Protein AF-A0A2M8N7V4-F1 (afdb_monomer_lite)

Secondary structure (DSSP, 8-state):
-HHHHHHHHHHHHHHHHHHHHHHHHHHHHHHHHHHT-HHHHHHHHHHHHHHHHHHHHHTTTHHHHHHHHHHH-GGGHHHHHHHHHHHHHHHHHHHHHTS-HHHHHHHHHHHHHHHHHHHHHHTT-HHHHHHHHHHHHHHHHHHHHHHTTT--HHHHHHHHHHHHHHHHHHHHHHTHHHHT--

pLDDT: mean 90.79, std 7.55, range [50.53, 97.88]

Sequence (182 aa):
MRKIIRRSTVILQNSLYNLLLPAINILLASLVIRLTSKTLWGGFVDVLVVVQFTAQVAAWGNKEYLLRGFSRQPATMPHQWQAAFYPRLLIACPLILLADAKIFIWLLGLIIAASFDVLILYRKAFFYAIRVELIAALGVAIVIVARYQTLIVDDLITFFALAAWLKVILLGYRFRDVLGFT

Radius of gyration: 17.66 Å; chains: 1; bounding box: 51×32×47 Å

Structure (mmCIF, N/CA/C/O backbone):
data_AF-A0A2M8N7V4-F1
#
_entry.id   AF-A0A2M8N7V4-F1
#
loop_
_atom_site.group_PDB
_atom_site.id
_atom_site.type_symbol
_atom_site.label_atom_id
_atom_site.label_alt_id
_atom_site.label_comp_id
_atom_site.label_asym_id
_atom_site.label_entity_id
_atom_site.label_seq_id
_atom_site.pdbx_PDB_ins_code
_atom_site.Cartn_x
_atom_site.Cartn_y
_atom_site.Cartn_z
_atom_site.occupancy
_atom_site.B_iso_or_equiv
_atom_site.auth_seq_id
_atom_site.auth_comp_id
_atom_site.auth_asym_id
_atom_site.auth_atom_id
_atom_site.pdbx_PDB_model_num
ATOM 1 N N . MET A 1 1 ? 34.450 12.729 -2.768 1.00 63.38 1 MET A N 1
ATOM 2 C CA . MET A 1 1 ? 33.372 12.954 -1.768 1.00 63.38 1 MET A CA 1
ATOM 3 C C . MET A 1 1 ? 31.948 12.912 -2.341 1.00 63.38 1 MET A C 1
ATOM 5 O O . MET A 1 1 ? 31.158 12.120 -1.844 1.00 63.38 1 MET A O 1
ATOM 9 N N . ARG A 1 2 ? 31.600 13.648 -3.414 1.00 74.06 2 ARG A N 1
ATOM 10 C CA . ARG A 1 2 ? 30.221 13.676 -3.978 1.00 74.06 2 ARG A CA 1
ATOM 11 C C . ARG A 1 2 ? 29.607 12.297 -4.311 1.00 74.06 2 ARG A C 1
ATOM 13 O O . ARG A 1 2 ? 28.418 12.087 -4.095 1.00 74.06 2 ARG A O 1
ATOM 20 N N . LYS A 1 3 ? 30.410 11.334 -4.787 1.00 74.75 3 LYS A N 1
ATOM 21 C CA . LYS A 1 3 ? 29.956 9.961 -5.108 1.00 74.75 3 LYS A CA 1
ATOM 22 C C . LYS A 1 3 ? 29.564 9.144 -3.868 1.00 74.75 3 LYS A C 1
ATOM 24 O O . LYS A 1 3 ? 28.610 8.376 -3.938 1.00 74.75 3 LYS A O 1
ATOM 29 N N . ILE A 1 4 ? 30.284 9.324 -2.757 1.00 82.31 4 ILE A N 1
ATOM 30 C CA . ILE A 1 4 ? 29.996 8.653 -1.480 1.00 82.31 4 ILE A CA 1
ATOM 31 C C . ILE A 1 4 ? 28.695 9.214 -0.913 1.00 82.31 4 ILE A C 1
ATOM 33 O O . ILE A 1 4 ? 27.774 8.448 -0.666 1.00 82.31 4 ILE A O 1
ATOM 37 N N . ILE A 1 5 ? 28.570 10.545 -0.861 1.00 80.19 5 ILE A N 1
ATOM 38 C CA . ILE A 1 5 ? 27.360 11.235 -0.389 1.00 80.19 5 ILE A CA 1
ATOM 39 C C . ILE A 1 5 ? 26.124 10.746 -1.155 1.00 80.19 5 ILE A C 1
ATOM 41 O O . ILE A 1 5 ? 25.169 10.287 -0.541 1.00 80.19 5 ILE A O 1
ATOM 45 N N . ARG A 1 6 ? 26.167 10.722 -2.496 1.00 76.69 6 ARG A N 1
ATOM 46 C CA . ARG A 1 6 ? 25.033 10.263 -3.318 1.00 76.69 6 ARG A CA 1
ATOM 47 C C . ARG A 1 6 ? 24.626 8.811 -3.034 1.00 76.69 6 ARG A C 1
ATOM 49 O O . ARG A 1 6 ? 23.440 8.498 -3.079 1.00 76.69 6 ARG A O 1
ATOM 56 N N . ARG A 1 7 ? 25.586 7.915 -2.779 1.00 80.12 7 ARG A N 1
ATOM 57 C CA . ARG A 1 7 ? 25.300 6.508 -2.449 1.00 80.12 7 ARG A CA 1
ATOM 58 C C . ARG A 1 7 ? 24.717 6.382 -1.045 1.00 80.12 7 ARG A C 1
ATOM 60 O O . ARG A 1 7 ? 23.693 5.723 -0.891 1.00 80.12 7 ARG A O 1
ATOM 67 N N . SER A 1 8 ? 25.305 7.068 -0.068 1.00 82.12 8 SER A N 1
ATOM 68 C CA . SER A 1 8 ? 24.812 7.091 1.308 1.00 82.12 8 SER A CA 1
ATOM 69 C C . SER A 1 8 ? 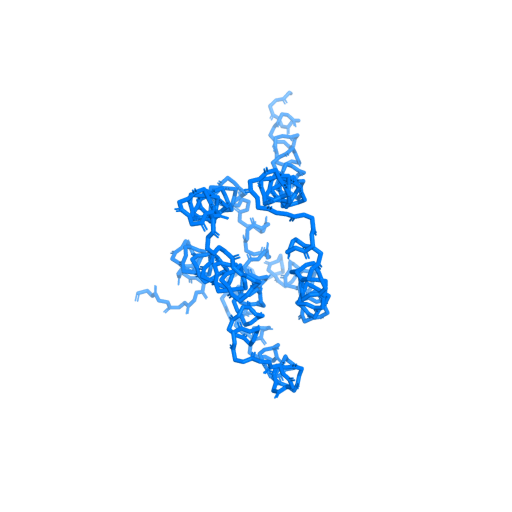23.388 7.636 1.389 1.00 82.12 8 SER A C 1
ATOM 71 O O . SER A 1 8 ? 22.557 7.039 2.060 1.00 82.12 8 SER A O 1
ATOM 73 N N . THR A 1 9 ? 23.056 8.695 0.642 1.00 82.31 9 THR A N 1
ATOM 74 C CA . THR A 1 9 ? 21.696 9.254 0.615 1.00 82.31 9 THR A CA 1
ATOM 75 C C . THR A 1 9 ? 20.658 8.247 0.113 1.00 82.31 9 THR A C 1
ATOM 77 O O . THR A 1 9 ? 19.581 8.149 0.690 1.00 82.31 9 THR A O 1
ATOM 80 N N . VAL A 1 10 ? 20.972 7.466 -0.926 1.00 79.88 10 VAL A N 1
ATOM 81 C CA . VAL A 1 10 ? 20.048 6.443 -1.453 1.00 79.88 10 VAL A CA 1
ATOM 82 C C . VAL A 1 10 ? 19.849 5.306 -0.449 1.00 79.88 10 VAL A C 1
ATOM 84 O O . VAL A 1 10 ? 18.726 4.842 -0.268 1.00 79.88 10 VAL A O 1
ATOM 87 N N . ILE A 1 11 ? 20.921 4.876 0.221 1.00 84.00 11 ILE A N 1
ATOM 88 C CA . ILE A 1 11 ? 20.848 3.840 1.260 1.00 84.00 11 ILE A CA 1
ATOM 89 C C . ILE A 1 11 ? 19.999 4.338 2.433 1.00 84.00 11 ILE A C 1
ATOM 91 O O . ILE A 1 11 ? 19.074 3.646 2.843 1.00 84.00 11 ILE A O 1
ATOM 95 N N . LEU A 1 12 ? 20.253 5.560 2.911 1.00 85.44 12 LEU A N 1
ATOM 96 C CA . LEU A 1 12 ? 19.493 6.181 3.997 1.00 85.44 12 LEU A CA 1
ATOM 97 C C . LEU A 1 12 ? 18.006 6.306 3.660 1.00 85.44 12 LEU A C 1
ATOM 99 O O . LEU A 1 12 ? 17.171 5.987 4.497 1.00 85.44 12 LEU A O 1
ATOM 103 N N . GLN A 1 13 ? 17.663 6.719 2.439 1.00 82.38 13 GLN A N 1
ATOM 104 C CA . GLN A 1 13 ? 16.268 6.819 2.000 1.00 82.38 13 GLN A CA 1
ATOM 105 C C . GLN A 1 13 ? 15.563 5.464 1.978 1.00 82.38 13 GLN A C 1
ATOM 107 O O . GLN A 1 13 ? 14.425 5.364 2.427 1.00 82.38 13 GLN A O 1
ATOM 112 N N . ASN A 1 14 ? 16.231 4.427 1.474 1.00 84.50 14 ASN A N 1
ATOM 113 C CA . ASN A 1 14 ? 15.676 3.079 1.471 1.00 84.50 14 ASN A CA 1
ATOM 114 C C . ASN A 1 14 ? 15.492 2.550 2.902 1.00 84.50 14 ASN A C 1
ATOM 116 O O . ASN A 1 14 ? 14.441 2.006 3.223 1.00 84.50 14 ASN A O 1
ATOM 120 N N . SER A 1 15 ? 16.483 2.744 3.775 1.00 87.62 15 SER A N 1
ATOM 121 C CA . SER A 1 15 ? 16.380 2.352 5.184 1.00 87.62 15 SER A CA 1
ATOM 122 C C . SER A 1 15 ? 15.252 3.093 5.895 1.00 87.62 15 SER A C 1
ATOM 124 O O . SER A 1 15 ? 14.448 2.463 6.573 1.00 87.62 15 SER A O 1
ATOM 126 N N . LEU A 1 16 ? 15.143 4.409 5.690 1.00 87.56 16 LEU A N 1
ATOM 127 C CA . LEU A 1 16 ? 14.063 5.216 6.249 1.00 87.56 16 LEU A CA 1
ATOM 128 C C . LEU A 1 16 ? 12.698 4.717 5.769 1.00 87.56 16 LEU A C 1
ATOM 130 O O . LEU A 1 16 ? 11.798 4.558 6.582 1.00 87.56 16 LEU A O 1
ATOM 134 N N . TYR A 1 17 ? 12.559 4.426 4.474 1.00 88.62 17 TYR A N 1
ATOM 135 C CA . TYR A 1 17 ? 11.321 3.891 3.914 1.00 88.62 17 TYR A CA 1
ATOM 136 C C . TYR A 1 17 ? 10.926 2.548 4.551 1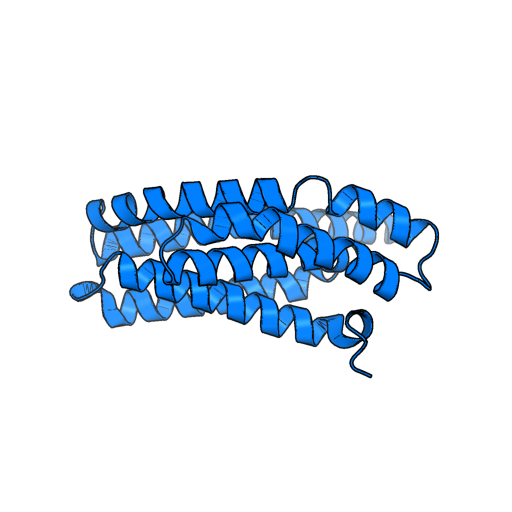.00 88.62 17 TYR A C 1
ATOM 138 O O . TYR A 1 17 ? 9.777 2.380 4.947 1.00 88.62 17 TYR A O 1
ATOM 146 N N . ASN A 1 18 ? 11.877 1.628 4.732 1.00 87.25 18 ASN A N 1
ATOM 147 C CA . ASN A 1 18 ? 11.595 0.325 5.345 1.00 87.25 18 ASN A CA 1
ATOM 148 C C . ASN A 1 18 ? 11.256 0.427 6.843 1.00 87.25 18 ASN A C 1
ATOM 150 O O . ASN A 1 18 ? 10.471 -0.371 7.345 1.00 87.25 18 ASN A O 1
ATOM 154 N N . LEU A 1 19 ? 11.828 1.399 7.562 1.00 91.75 19 LEU A N 1
ATOM 155 C CA . LEU A 1 19 ? 11.534 1.636 8.983 1.00 91.75 19 LEU A CA 1
ATOM 156 C C . LEU A 1 19 ? 10.245 2.435 9.205 1.00 91.75 19 LEU A C 1
ATOM 158 O O . LEU A 1 19 ? 9.661 2.373 10.288 1.00 91.75 19 LEU A O 1
ATOM 162 N N . LEU A 1 20 ? 9.794 3.172 8.189 1.00 91.12 20 LEU A N 1
ATOM 163 C CA . LEU A 1 20 ? 8.621 4.029 8.285 1.00 91.12 20 LEU A CA 1
ATOM 164 C C . LEU A 1 20 ? 7.354 3.225 8.582 1.00 91.12 20 LEU A C 1
ATOM 166 O O . LEU A 1 20 ? 6.572 3.630 9.436 1.00 91.12 20 LEU A O 1
ATOM 170 N N . LEU A 1 21 ? 7.158 2.087 7.912 1.00 88.38 21 LEU A N 1
ATOM 171 C CA . LEU A 1 21 ? 5.936 1.296 8.058 1.00 88.38 21 LEU A CA 1
ATOM 172 C C . LEU A 1 21 ? 5.779 0.712 9.482 1.00 88.38 21 LEU A C 1
ATOM 174 O O . LEU A 1 21 ? 4.729 0.939 10.089 1.00 88.38 21 LEU A O 1
ATOM 178 N N . PRO A 1 22 ? 6.797 0.056 10.084 1.00 92.12 22 PRO A N 1
ATOM 179 C CA . PRO A 1 22 ? 6.743 -0.326 11.497 1.00 92.12 22 PRO A CA 1
ATOM 180 C C . PRO A 1 22 ? 6.502 0.858 12.442 1.00 92.12 22 PRO A C 1
ATOM 182 O O . PRO A 1 22 ? 5.700 0.746 13.367 1.00 92.12 22 PRO A O 1
ATOM 185 N N . ALA A 1 23 ? 7.152 2.003 12.201 1.00 94.94 23 ALA A N 1
ATOM 186 C CA . ALA A 1 23 ? 6.984 3.190 13.038 1.00 94.94 23 ALA A CA 1
ATOM 187 C C . ALA A 1 23 ? 5.547 3.736 12.982 1.00 94.94 23 ALA A C 1
ATOM 189 O O . ALA A 1 23 ? 4.961 4.019 14.026 1.00 94.94 23 ALA A O 1
ATOM 190 N N . ILE A 1 24 ? 4.954 3.825 11.787 1.00 94.44 24 ILE A N 1
ATOM 191 C CA . ILE A 1 24 ? 3.552 4.220 11.593 1.00 94.44 24 ILE A CA 1
ATOM 192 C C . ILE A 1 24 ? 2.618 3.270 12.346 1.00 94.44 24 ILE A C 1
ATOM 194 O O . ILE A 1 24 ? 1.743 3.737 13.071 1.00 94.44 24 ILE A O 1
ATOM 198 N N . ASN A 1 25 ? 2.823 1.956 12.232 1.00 93.00 25 ASN A N 1
ATOM 199 C CA . ASN A 1 25 ? 1.991 0.980 12.936 1.00 93.00 25 ASN A CA 1
ATOM 200 C C . ASN A 1 25 ? 2.067 1.146 14.458 1.00 93.00 25 ASN A C 1
ATOM 202 O O . ASN A 1 25 ? 1.034 1.103 15.119 1.00 93.00 25 ASN A O 1
ATOM 206 N N . ILE A 1 26 ? 3.254 1.397 15.020 1.00 95.56 26 ILE A N 1
ATOM 207 C CA . ILE A 1 26 ? 3.417 1.664 16.460 1.00 95.56 26 ILE A CA 1
ATOM 208 C C . ILE A 1 26 ? 2.691 2.954 16.870 1.00 95.56 26 ILE A C 1
ATOM 210 O O . ILE A 1 26 ? 2.044 2.994 17.918 1.00 95.56 26 ILE A O 1
ATOM 214 N N . LEU A 1 27 ? 2.774 4.008 16.053 1.00 96.12 27 LEU A N 1
ATOM 215 C CA . LEU A 1 27 ? 2.083 5.270 16.321 1.00 96.12 27 LEU A CA 1
ATOM 216 C C . LEU A 1 27 ? 0.560 5.096 16.296 1.00 96.12 27 LEU A C 1
ATOM 218 O O . LEU A 1 27 ? -0.110 5.542 17.227 1.00 96.12 27 LEU A O 1
ATOM 222 N N . LEU A 1 28 ? 0.022 4.410 15.283 1.00 95.06 28 LEU A N 1
ATOM 223 C CA . LEU A 1 28 ? -1.409 4.112 15.184 1.00 95.06 28 LEU A CA 1
ATOM 224 C C . LEU A 1 28 ? -1.875 3.216 16.338 1.00 95.06 28 LEU A C 1
ATOM 226 O O . LEU A 1 28 ? -2.894 3.514 16.954 1.00 95.06 28 LEU A O 1
ATOM 230 N N . ALA A 1 29 ? -1.094 2.192 16.698 1.00 95.38 29 ALA A N 1
ATOM 231 C CA . ALA A 1 29 ? -1.364 1.339 17.854 1.00 95.38 29 ALA A CA 1
ATOM 232 C C . ALA A 1 29 ? -1.482 2.157 19.145 1.00 95.38 29 ALA A C 1
ATOM 234 O O . ALA A 1 29 ? -2.463 2.048 19.878 1.00 95.38 29 ALA A O 1
ATOM 235 N N . SER A 1 30 ? -0.492 3.016 19.408 1.00 96.25 30 SER A N 1
ATOM 236 C CA . SER A 1 30 ? -0.472 3.896 20.579 1.00 96.25 30 SER A CA 1
ATOM 237 C C . SER A 1 30 ? -1.690 4.819 20.610 1.00 96.25 30 SER A C 1
ATOM 239 O O . SER A 1 30 ? -2.298 5.003 21.664 1.00 96.25 30 SER A O 1
ATOM 241 N N . LEU A 1 31 ? -2.079 5.364 19.456 1.00 95.44 31 LEU A N 1
ATOM 242 C CA . LEU A 1 31 ? -3.222 6.261 19.327 1.00 95.44 31 LEU A CA 1
ATOM 243 C C . LEU A 1 31 ? -4.540 5.536 19.649 1.00 95.44 31 LEU A C 1
ATOM 245 O O . LEU A 1 31 ? -5.298 6.018 20.489 1.00 95.44 31 LEU A O 1
ATOM 249 N N . VAL A 1 32 ? -4.780 4.351 19.076 1.00 95.12 32 VAL A N 1
ATOM 250 C CA . VAL A 1 32 ? -5.985 3.545 19.360 1.00 95.12 32 VAL A CA 1
ATOM 251 C C . VAL A 1 32 ? -6.035 3.107 20.825 1.00 95.12 32 VAL A C 1
ATOM 253 O O . VAL A 1 32 ? -7.075 3.221 21.471 1.00 95.12 32 VAL A O 1
ATOM 256 N N . ILE A 1 33 ? -4.910 2.643 21.377 1.00 95.81 33 ILE A N 1
ATOM 257 C CA . ILE A 1 33 ? -4.836 2.184 22.771 1.00 95.81 33 ILE A CA 1
ATOM 258 C C . ILE A 1 33 ? -5.128 3.328 23.749 1.00 95.81 33 ILE A C 1
ATOM 260 O O . ILE A 1 33 ? -5.783 3.100 24.764 1.00 95.81 33 ILE A O 1
ATOM 264 N N . ARG A 1 34 ? -4.625 4.538 23.470 1.00 95.88 34 ARG A N 1
ATOM 265 C CA . ARG A 1 34 ? -4.794 5.704 24.350 1.00 95.88 34 ARG A CA 1
ATOM 266 C C . ARG A 1 34 ? -6.179 6.331 24.259 1.00 95.88 34 ARG A C 1
ATOM 268 O O . ARG A 1 34 ? -6.667 6.803 25.277 1.00 95.88 34 ARG A O 1
ATOM 275 N N . LEU A 1 35 ? -6.769 6.387 23.065 1.00 94.38 35 LEU A N 1
ATOM 276 C CA . LEU A 1 35 ? -8.050 7.067 22.858 1.00 94.38 35 LEU A CA 1
ATOM 277 C C . LEU A 1 35 ? -9.257 6.145 23.029 1.00 94.38 35 LEU A C 1
ATOM 279 O O . LEU A 1 35 ? -10.317 6.624 23.415 1.00 94.38 35 LEU A O 1
ATOM 283 N N . THR A 1 36 ? -9.110 4.849 22.752 1.00 93.38 36 THR A N 1
ATOM 284 C CA . THR A 1 36 ? -10.231 3.906 22.756 1.00 93.38 36 THR A CA 1
ATOM 285 C C . THR A 1 36 ? -10.017 2.798 23.782 1.00 93.38 36 THR A C 1
ATOM 287 O O . THR A 1 36 ? -10.522 2.894 24.897 1.00 93.38 36 THR A O 1
ATOM 290 N N . SER A 1 37 ? -9.291 1.729 23.443 1.00 94.25 37 SER A N 1
ATOM 291 C CA . SER A 1 37 ? -9.006 0.636 24.381 1.00 94.25 37 SER A CA 1
ATOM 292 C C . SER A 1 37 ? -7.953 -0.336 23.844 1.00 94.25 37 SER A C 1
ATOM 294 O O . SER A 1 37 ? -7.738 -0.471 22.638 1.00 94.25 37 SER A O 1
ATOM 296 N N . LYS A 1 38 ? -7.321 -1.080 24.761 1.00 95.19 38 LYS A N 1
ATOM 297 C CA . LYS A 1 38 ? -6.409 -2.186 24.418 1.00 95.19 38 LYS A CA 1
ATOM 298 C C . LYS A 1 38 ? -7.134 -3.369 23.774 1.00 95.19 38 LYS A C 1
ATOM 300 O O . LYS A 1 38 ? -6.558 -4.021 22.912 1.00 95.19 38 LYS A O 1
ATOM 305 N N . THR A 1 39 ? -8.371 -3.644 24.189 1.00 95.88 39 THR A N 1
ATOM 306 C CA . THR A 1 39 ? -9.175 -4.767 23.681 1.00 95.88 39 THR A CA 1
ATOM 307 C C . THR A 1 39 ? -9.541 -4.568 22.215 1.00 95.88 39 THR A C 1
ATOM 309 O O . THR A 1 39 ? -9.390 -5.494 21.424 1.00 95.88 39 THR A O 1
ATOM 312 N N . LEU A 1 40 ? -9.932 -3.347 21.832 1.00 95.31 40 LEU A N 1
ATOM 313 C CA . LEU A 1 40 ? -10.232 -3.016 20.441 1.00 95.31 40 LEU A CA 1
ATOM 314 C C . LEU A 1 40 ? -8.996 -3.134 19.544 1.00 95.31 40 LEU A C 1
ATOM 316 O O . LEU A 1 40 ? -9.076 -3.727 18.471 1.00 95.31 40 LEU A O 1
ATOM 320 N N . TRP A 1 41 ? -7.845 -2.616 19.989 1.00 96.31 41 TRP A N 1
ATOM 321 C CA . TRP A 1 41 ? -6.597 -2.794 19.244 1.00 96.31 41 TRP A CA 1
ATOM 322 C C . TRP A 1 41 ? -6.209 -4.274 19.134 1.00 96.31 41 TRP A C 1
ATOM 324 O O . TRP A 1 41 ? -5.826 -4.710 18.057 1.00 96.31 41 TRP A O 1
ATOM 334 N N . GLY A 1 42 ? -6.360 -5.056 20.210 1.00 95.31 42 GLY A N 1
ATOM 335 C CA . GLY A 1 42 ? -6.090 -6.497 20.214 1.00 95.31 42 GLY A CA 1
ATOM 336 C C . GLY A 1 42 ? -6.894 -7.256 19.156 1.00 95.31 42 GLY A C 1
ATOM 337 O O . GLY A 1 42 ? -6.300 -7.929 18.321 1.00 95.31 42 GLY A O 1
ATOM 338 N N . GLY A 1 43 ? -8.216 -7.059 19.112 1.00 95.38 43 GLY A N 1
ATOM 339 C CA . GLY A 1 43 ? -9.064 -7.703 18.100 1.00 95.38 43 GLY A CA 1
ATOM 340 C C . GLY A 1 43 ? -8.733 -7.274 16.665 1.00 95.38 43 GLY A C 1
ATOM 341 O O . GLY A 1 43 ? -8.820 -8.074 15.737 1.00 95.38 43 GLY A O 1
ATOM 342 N N . PHE A 1 44 ? -8.296 -6.027 16.465 1.00 96.56 44 PHE A N 1
ATOM 343 C CA . PHE A 1 44 ? -7.798 -5.583 15.162 1.00 96.56 44 PHE A CA 1
ATOM 344 C C . PHE A 1 44 ? -6.449 -6.221 14.795 1.00 96.56 44 PHE A C 1
ATOM 346 O O . PHE A 1 44 ? -6.234 -6.562 13.632 1.00 96.56 44 PHE A O 1
ATOM 353 N N . VAL A 1 45 ? -5.543 -6.398 15.762 1.00 95.94 45 VA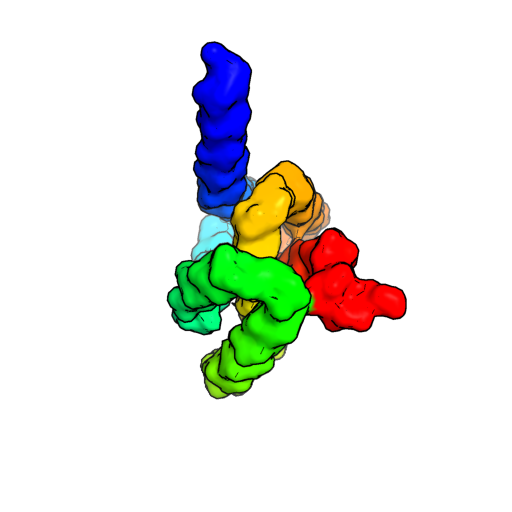L A N 1
ATOM 354 C CA . VAL A 1 45 ? -4.223 -7.008 15.538 1.00 95.94 45 VAL A CA 1
ATOM 355 C C . VAL A 1 45 ? -4.348 -8.446 15.044 1.00 95.94 45 VAL A C 1
ATOM 357 O O . VAL A 1 45 ? -3.599 -8.819 14.143 1.00 95.94 45 VAL A O 1
ATOM 360 N N . ASP A 1 46 ? -5.307 -9.220 15.553 1.00 93.88 46 ASP A N 1
ATOM 361 C CA . ASP A 1 46 ? -5.548 -10.592 15.086 1.00 93.88 46 ASP A CA 1
ATOM 362 C C . ASP A 1 46 ? -5.810 -10.626 13.570 1.00 93.88 46 ASP A C 1
ATOM 364 O O . ASP A 1 46 ? -5.181 -11.388 12.830 1.00 93.88 46 ASP A O 1
ATOM 368 N N . VAL A 1 47 ? -6.662 -9.718 13.079 1.00 94.38 47 VAL A N 1
ATOM 369 C CA . VAL A 1 47 ? -6.945 -9.567 11.642 1.00 94.38 47 VAL A CA 1
ATOM 370 C C . VAL A 1 47 ? -5.727 -9.026 10.892 1.00 94.38 47 VAL A C 1
ATOM 372 O O . VAL A 1 47 ? -5.363 -9.548 9.836 1.00 94.38 47 VAL A O 1
ATOM 375 N N . LEU A 1 48 ? -5.067 -7.999 11.435 1.00 94.69 48 LEU A N 1
ATOM 376 C CA . LEU A 1 48 ? -3.888 -7.368 10.837 1.00 94.69 48 LEU A CA 1
ATOM 377 C C . LEU A 1 48 ? -2.774 -8.388 10.577 1.00 94.69 48 LEU A C 1
ATOM 379 O O . LEU A 1 48 ? -2.173 -8.363 9.505 1.00 94.69 48 LEU A O 1
ATOM 383 N N . VAL A 1 49 ? -2.502 -9.291 11.523 1.00 93.88 49 VAL A N 1
ATOM 384 C CA . VAL A 1 49 ? -1.457 -10.316 11.388 1.00 93.88 49 VAL A CA 1
ATOM 385 C C . VAL A 1 49 ? -1.768 -11.262 10.231 1.00 93.88 49 VAL A C 1
ATOM 387 O O . VAL A 1 49 ? -0.903 -11.479 9.381 1.00 93.88 49 VAL A O 1
ATOM 390 N N . VAL A 1 50 ? -2.998 -11.777 10.152 1.00 92.25 50 VAL A N 1
ATOM 391 C CA . VAL A 1 50 ? -3.416 -12.693 9.076 1.00 92.25 50 VAL A CA 1
ATOM 392 C C . VAL A 1 50 ? -3.333 -12.009 7.712 1.00 92.25 50 VAL A C 1
ATOM 394 O O . VAL A 1 50 ? -2.782 -12.572 6.761 1.00 92.25 50 VAL A O 1
ATOM 397 N N . VAL A 1 51 ? -3.823 -10.772 7.614 1.00 92.81 51 VAL A N 1
ATOM 398 C CA . VAL A 1 51 ? -3.804 -9.994 6.369 1.00 92.81 51 VAL A CA 1
ATOM 399 C C . VAL A 1 51 ? -2.374 -9.710 5.914 1.00 92.81 51 VAL A C 1
ATOM 401 O O . VAL A 1 51 ? -2.045 -9.945 4.751 1.00 92.81 51 VAL A O 1
ATOM 404 N N . GLN A 1 52 ? -1.504 -9.251 6.816 1.00 92.94 52 GLN A N 1
ATOM 405 C CA . GLN A 1 52 ? -0.112 -8.935 6.483 1.00 92.94 52 GLN A CA 1
ATOM 406 C C . GLN A 1 52 ? 0.685 -10.185 6.111 1.00 92.94 52 GLN A C 1
ATOM 408 O O . GLN A 1 52 ? 1.445 -10.161 5.145 1.00 92.94 52 GLN A O 1
ATOM 413 N N . PHE A 1 53 ? 0.485 -11.293 6.827 1.00 91.56 53 PHE A N 1
ATOM 414 C CA . PHE A 1 53 ? 1.112 -12.567 6.484 1.00 91.56 53 PHE A CA 1
ATOM 415 C C . PHE A 1 53 ? 0.703 -13.026 5.080 1.00 91.56 53 PHE A C 1
ATOM 417 O O . PHE A 1 53 ? 1.557 -13.353 4.256 1.00 91.56 53 PHE A O 1
ATOM 424 N N . THR A 1 54 ? -0.593 -12.970 4.773 1.00 89.88 54 THR A N 1
ATOM 425 C CA . THR A 1 54 ? -1.124 -13.359 3.460 1.00 89.88 54 THR A CA 1
ATOM 426 C C . THR A 1 54 ? -0.571 -12.470 2.346 1.00 89.88 54 THR A C 1
ATOM 428 O O . THR A 1 54 ? -0.115 -12.972 1.317 1.00 89.88 54 THR A O 1
ATOM 431 N N . ALA A 1 55 ? -0.538 -11.152 2.563 1.00 91.00 55 ALA A N 1
ATOM 432 C CA . ALA A 1 55 ? 0.048 -10.206 1.619 1.00 91.00 55 ALA A CA 1
ATOM 433 C C . ALA A 1 55 ? 1.545 -10.479 1.387 1.00 91.00 55 ALA A C 1
ATOM 435 O O . ALA A 1 55 ? 2.005 -10.455 0.246 1.00 91.00 55 ALA A O 1
ATOM 436 N N . GLN A 1 56 ? 2.295 -10.796 2.447 1.00 90.19 56 GLN A N 1
ATOM 437 C CA . GLN A 1 56 ? 3.720 -11.120 2.368 1.00 90.19 56 GLN A CA 1
ATOM 438 C C . GLN A 1 56 ? 3.973 -12.391 1.548 1.00 90.19 56 GLN A C 1
ATOM 440 O O . GLN A 1 56 ? 4.872 -12.407 0.706 1.00 90.19 56 GLN A O 1
ATOM 445 N N . VAL A 1 57 ? 3.173 -13.441 1.758 1.00 89.38 57 VAL A N 1
ATOM 446 C CA . VAL A 1 57 ? 3.250 -14.685 0.976 1.00 89.38 57 VAL A CA 1
ATOM 447 C C . VAL A 1 57 ? 2.944 -14.410 -0.497 1.00 89.38 57 VAL A C 1
ATOM 449 O O . VAL A 1 57 ? 3.704 -14.831 -1.368 1.00 89.38 57 VAL A O 1
ATOM 452 N N . ALA A 1 58 ? 1.895 -13.638 -0.790 1.00 87.19 58 ALA A N 1
ATOM 453 C CA . ALA A 1 58 ? 1.542 -13.265 -2.161 1.00 87.19 58 ALA A CA 1
ATOM 454 C C . ALA A 1 58 ? 2.618 -12.398 -2.849 1.00 87.19 58 ALA A C 1
ATOM 456 O O . ALA A 1 58 ? 2.782 -12.453 -4.070 1.00 87.19 58 ALA A O 1
ATOM 457 N N . ALA A 1 59 ? 3.368 -11.604 -2.079 1.00 87.25 59 ALA A N 1
ATOM 458 C CA . ALA A 1 59 ? 4.449 -10.753 -2.573 1.00 87.25 59 ALA A CA 1
ATOM 459 C C . ALA A 1 59 ? 5.818 -11.460 -2.651 1.00 87.25 59 ALA A C 1
ATOM 461 O O . ALA A 1 59 ? 6.789 -10.859 -3.129 1.00 87.25 59 ALA A O 1
ATOM 462 N N . TRP A 1 60 ? 5.924 -12.715 -2.203 1.00 87.75 60 TRP A N 1
ATOM 463 C CA . TRP A 1 60 ? 7.205 -13.404 -2.048 1.00 87.75 60 TRP A CA 1
ATOM 464 C C . TRP A 1 60 ? 7.968 -13.522 -3.375 1.00 87.75 60 TRP A C 1
ATOM 466 O O . TRP A 1 60 ? 7.436 -13.958 -4.395 1.00 87.75 60 TRP A O 1
ATOM 476 N N . GLY A 1 61 ? 9.249 -13.133 -3.372 1.00 86.50 61 GLY A N 1
ATOM 477 C CA . GLY A 1 61 ? 10.174 -13.306 -4.504 1.00 86.50 61 GLY A CA 1
ATOM 478 C C . GLY A 1 61 ? 9.901 -12.416 -5.722 1.00 86.50 61 GLY A C 1
ATOM 479 O O . GLY A 1 61 ? 10.698 -12.397 -6.662 1.00 86.50 61 GLY A O 1
ATOM 480 N N . ASN A 1 62 ? 8.808 -11.645 -5.706 1.00 88.06 62 ASN A N 1
ATOM 481 C CA . ASN A 1 62 ? 8.443 -10.701 -6.757 1.00 88.06 62 ASN A CA 1
ATOM 482 C C . ASN A 1 62 ? 9.585 -9.728 -7.060 1.00 88.06 62 ASN A C 1
ATOM 484 O O . ASN A 1 62 ? 10.015 -9.553 -8.203 1.00 88.06 62 ASN A O 1
ATOM 488 N N . LYS A 1 63 ? 10.042 -9.071 -5.998 1.00 90.44 63 LYS A N 1
ATOM 489 C CA . LYS A 1 63 ? 10.937 -7.928 -6.071 1.00 90.44 63 LYS A CA 1
ATOM 490 C C . LYS A 1 63 ? 12.273 -8.332 -6.682 1.00 90.44 63 LYS A C 1
ATOM 492 O O . LYS A 1 63 ? 12.728 -7.698 -7.627 1.00 90.44 63 LYS A O 1
ATOM 497 N N . GLU A 1 64 ? 12.875 -9.414 -6.209 1.00 91.75 64 GLU A N 1
ATOM 498 C CA . GLU A 1 64 ? 14.166 -9.917 -6.678 1.00 91.75 64 GLU A CA 1
ATOM 499 C C . GLU A 1 64 ? 14.091 -10.390 -8.133 1.00 91.75 64 GLU A C 1
ATOM 501 O O . GLU A 1 64 ? 14.999 -10.100 -8.918 1.00 91.75 64 GLU A O 1
ATOM 506 N N . TYR A 1 65 ? 13.009 -11.083 -8.504 1.00 92.50 65 TYR A N 1
ATOM 507 C CA . TYR A 1 65 ? 12.775 -11.537 -9.874 1.00 92.50 65 TYR A CA 1
ATOM 508 C C . TYR A 1 65 ? 12.685 -10.352 -10.845 1.00 92.50 65 TYR A C 1
ATOM 510 O O . TYR A 1 65 ? 13.445 -10.281 -11.816 1.00 92.50 65 TYR A O 1
ATOM 518 N N . LEU A 1 66 ? 11.821 -9.378 -10.545 1.00 93.44 66 LEU A N 1
ATOM 519 C CA . LEU A 1 66 ? 11.598 -8.221 -11.408 1.00 93.44 66 LEU A CA 1
ATOM 520 C C . LEU A 1 66 ? 12.806 -7.279 -11.458 1.00 93.44 66 LEU A C 1
ATOM 522 O O . LEU A 1 66 ? 13.148 -6.808 -12.537 1.00 93.44 66 LEU A O 1
ATOM 526 N N . LEU A 1 67 ? 13.527 -7.056 -10.352 1.00 93.75 67 LEU A N 1
ATOM 527 C CA . LEU A 1 67 ? 14.752 -6.239 -10.378 1.00 93.75 67 LEU A CA 1
ATOM 528 C C . LEU A 1 67 ? 15.808 -6.807 -11.330 1.00 93.75 67 LEU A C 1
ATOM 530 O O . LEU A 1 67 ? 16.465 -6.046 -12.049 1.00 93.75 67 LEU A O 1
ATOM 534 N N . ARG A 1 68 ? 15.981 -8.135 -11.346 1.00 93.56 68 ARG A N 1
ATOM 535 C CA . ARG A 1 68 ? 16.914 -8.800 -12.267 1.00 93.56 68 ARG A CA 1
ATOM 536 C C . ARG A 1 68 ? 16.450 -8.640 -13.713 1.00 93.56 68 ARG A C 1
ATOM 538 O O . ARG A 1 68 ? 17.275 -8.327 -14.569 1.00 93.56 68 ARG A O 1
ATOM 545 N N . GLY A 1 69 ? 15.152 -8.804 -13.969 1.00 93.19 69 GLY A N 1
ATOM 546 C CA . GLY A 1 69 ? 14.550 -8.599 -15.290 1.00 93.19 69 GLY A CA 1
ATOM 547 C C . GLY A 1 69 ? 14.729 -7.169 -15.807 1.00 93.19 69 GLY A C 1
ATOM 548 O O . GLY A 1 69 ? 15.264 -6.966 -16.900 1.00 93.19 69 GLY A O 1
ATOM 549 N N . PHE A 1 70 ? 14.401 -6.176 -14.978 1.00 94.38 70 PHE A N 1
ATOM 550 C CA . PHE A 1 70 ? 14.514 -4.754 -15.307 1.00 94.38 70 PHE A CA 1
ATOM 551 C C . PHE A 1 70 ? 15.959 -4.337 -15.583 1.00 94.38 70 PHE A C 1
ATOM 553 O O . PHE A 1 70 ? 16.209 -3.540 -16.482 1.00 94.38 70 PHE A O 1
ATOM 560 N N . SER A 1 71 ? 16.919 -4.907 -14.847 1.00 92.31 71 SER A N 1
ATOM 561 C CA . SER A 1 71 ? 18.345 -4.625 -15.057 1.00 92.31 71 SER A CA 1
ATOM 562 C C . SER A 1 71 ? 18.883 -5.206 -16.367 1.00 92.31 71 SER A C 1
ATOM 564 O O . SER A 1 71 ? 19.825 -4.658 -16.930 1.00 92.31 71 SER A O 1
ATOM 566 N N . ARG A 1 72 ? 18.304 -6.311 -16.857 1.00 93.75 72 ARG A N 1
ATOM 567 C CA . ARG A 1 72 ? 18.706 -6.939 -18.126 1.00 93.75 72 ARG A CA 1
ATOM 568 C C . ARG A 1 72 ? 18.069 -6.255 -19.331 1.00 93.75 72 ARG A C 1
ATOM 570 O O . ARG A 1 72 ? 18.736 -6.071 -20.342 1.00 93.75 72 ARG A O 1
ATOM 577 N N . GLN A 1 73 ? 16.784 -5.916 -19.237 1.00 93.44 73 GLN A N 1
ATOM 578 C CA . GLN A 1 73 ? 15.994 -5.380 -20.349 1.00 93.44 73 GLN A CA 1
ATOM 579 C C . GLN A 1 73 ? 15.076 -4.247 -19.858 1.00 93.44 73 GLN A C 1
ATOM 581 O O . GLN A 1 73 ? 13.873 -4.447 -19.666 1.00 93.44 73 GLN A O 1
ATOM 586 N N . PRO A 1 74 ? 15.618 -3.033 -19.655 1.00 89.12 74 PRO A N 1
ATOM 587 C CA . PRO A 1 74 ? 14.851 -1.912 -19.114 1.00 89.12 74 PRO A CA 1
ATOM 588 C C . PRO A 1 74 ? 13.732 -1.433 -20.051 1.00 89.12 74 PRO A C 1
ATOM 590 O O . PRO A 1 74 ? 12.721 -0.925 -19.575 1.00 89.12 74 PRO A O 1
ATOM 593 N N . ALA A 1 75 ? 13.880 -1.618 -21.369 1.00 90.44 75 ALA A N 1
ATOM 594 C CA . ALA A 1 75 ? 12.878 -1.211 -22.359 1.00 90.44 75 ALA A CA 1
ATOM 595 C C . ALA A 1 75 ? 11.562 -2.005 -22.245 1.00 90.44 75 ALA A C 1
ATOM 597 O O . ALA A 1 75 ? 10.490 -1.464 -22.488 1.00 90.44 75 ALA A O 1
ATOM 598 N N . THR A 1 76 ? 11.626 -3.268 -21.813 1.00 92.00 76 THR A N 1
ATOM 599 C CA . THR A 1 76 ? 10.457 -4.152 -21.652 1.00 92.00 76 THR A CA 1
ATOM 600 C C . THR A 1 76 ? 9.905 -4.160 -20.224 1.00 92.00 76 THR A C 1
ATOM 602 O O . THR A 1 76 ? 9.145 -5.054 -19.854 1.00 92.00 76 THR A O 1
ATOM 605 N N . MET A 1 77 ? 10.302 -3.193 -19.390 1.00 92.56 77 MET A N 1
ATOM 606 C CA . MET A 1 77 ? 9.908 -3.118 -17.980 1.00 92.56 77 MET A CA 1
ATOM 607 C C . MET A 1 77 ? 8.377 -3.138 -17.769 1.00 92.56 77 MET A C 1
ATOM 609 O O . MET A 1 77 ? 7.943 -3.911 -16.913 1.00 92.56 77 MET A O 1
ATOM 613 N N . PRO A 1 78 ? 7.547 -2.389 -18.534 1.00 92.19 78 PRO A N 1
ATOM 614 C CA . PRO A 1 78 ? 6.085 -2.462 -18.414 1.00 92.19 78 PRO A CA 1
ATOM 615 C C . PRO A 1 78 ? 5.540 -3.881 -18.603 1.00 92.19 78 PRO A C 1
ATOM 617 O O . PRO A 1 78 ? 4.816 -4.392 -17.752 1.00 92.19 78 PRO A O 1
ATOM 620 N N . HIS A 1 79 ? 5.979 -4.558 -19.666 1.00 91.88 79 HIS A N 1
ATOM 621 C CA . HIS A 1 79 ? 5.550 -5.918 -19.981 1.00 91.88 79 HIS A CA 1
ATOM 622 C C . HIS A 1 79 ? 5.966 -6.919 -18.894 1.00 91.88 79 HIS A C 1
ATOM 624 O O . HIS A 1 79 ? 5.157 -7.730 -18.451 1.00 91.88 79 HIS A O 1
ATOM 630 N N . GLN A 1 80 ? 7.212 -6.846 -18.414 1.00 92.94 80 GLN A N 1
ATOM 631 C CA . GLN A 1 80 ? 7.693 -7.724 -17.341 1.00 92.94 80 GLN A CA 1
ATOM 632 C C . GLN A 1 80 ? 6.918 -7.514 -16.033 1.00 92.94 80 GLN A C 1
ATOM 634 O O . GLN A 1 80 ? 6.599 -8.484 -15.350 1.00 92.94 80 GLN A O 1
ATOM 639 N N . TRP A 1 81 ? 6.591 -6.263 -15.694 1.00 94.12 81 TRP A N 1
ATOM 640 C CA . TRP A 1 81 ? 5.793 -5.950 -14.510 1.00 94.12 81 TRP A CA 1
ATOM 641 C C . TRP A 1 81 ? 4.377 -6.533 -14.615 1.00 94.12 81 TRP A C 1
ATOM 643 O O . TRP A 1 81 ? 3.934 -7.219 -13.696 1.00 94.12 81 TRP A O 1
ATOM 653 N N . GLN A 1 82 ? 3.700 -6.335 -15.752 1.00 91.56 82 GLN A N 1
ATOM 654 C CA . GLN A 1 82 ? 2.348 -6.851 -15.995 1.00 91.56 82 GLN A CA 1
ATOM 655 C C . GLN A 1 82 ? 2.308 -8.386 -15.997 1.00 91.56 82 GLN A C 1
ATOM 657 O O . GLN A 1 82 ? 1.469 -8.983 -15.321 1.00 91.56 82 GLN A O 1
ATOM 662 N N . ALA A 1 83 ? 3.262 -9.033 -16.675 1.00 91.19 83 ALA A N 1
ATOM 663 C CA . ALA A 1 83 ? 3.380 -10.492 -16.715 1.00 91.19 83 ALA A CA 1
ATOM 664 C C . ALA A 1 83 ? 3.557 -11.109 -15.318 1.00 91.19 83 ALA A C 1
ATOM 666 O O . ALA A 1 83 ? 3.110 -12.224 -15.065 1.00 91.19 83 ALA A O 1
ATOM 667 N N . ALA A 1 84 ? 4.182 -10.376 -14.397 1.00 90.56 84 ALA A N 1
ATOM 668 C CA . ALA A 1 84 ? 4.364 -10.799 -13.017 1.00 90.56 84 ALA A CA 1
ATOM 669 C C . ALA A 1 84 ? 3.175 -10.437 -12.103 1.00 90.56 84 ALA A C 1
ATOM 671 O O . ALA A 1 84 ? 2.988 -11.069 -11.064 1.00 90.56 84 ALA A O 1
ATOM 672 N N . PHE A 1 85 ? 2.377 -9.435 -12.474 1.00 90.25 85 PHE A N 1
ATOM 673 C CA . PHE A 1 85 ? 1.222 -8.959 -11.715 1.00 90.25 85 PHE A CA 1
ATOM 674 C C . PHE A 1 85 ? 0.014 -9.902 -11.828 1.00 90.25 85 PHE A C 1
ATOM 676 O O . PHE A 1 85 ? -0.528 -10.321 -10.804 1.00 90.25 85 PHE A O 1
ATOM 683 N N . TYR A 1 86 ? -0.382 -10.296 -13.046 1.00 87.00 86 TYR A N 1
ATOM 684 C CA . TYR A 1 86 ? -1.602 -11.094 -13.261 1.00 87.00 86 TYR A CA 1
ATOM 685 C C . TYR A 1 86 ? -1.610 -12.459 -12.554 1.00 87.00 86 TYR A C 1
ATOM 687 O O . TYR A 1 86 ? -2.599 -12.758 -11.880 1.00 87.00 86 TYR A O 1
ATOM 695 N N . PRO A 1 87 ? -0.540 -13.280 -12.612 1.00 86.69 87 PRO A N 1
ATOM 696 C CA . PRO A 1 87 ? -0.540 -14.580 -11.941 1.00 86.69 87 PRO A CA 1
ATOM 697 C C . PRO A 1 87 ? -0.707 -14.470 -10.422 1.00 86.69 87 PRO A C 1
ATOM 699 O O . PRO A 1 87 ? -1.250 -15.371 -9.792 1.00 86.69 87 PRO A O 1
ATOM 702 N N . ARG A 1 88 ? -0.287 -13.355 -9.812 1.00 83.31 88 ARG A N 1
ATOM 703 C CA . ARG A 1 88 ? -0.408 -13.162 -8.359 1.00 83.31 88 ARG A CA 1
ATOM 704 C C . ARG A 1 88 ? -1.816 -12.844 -7.918 1.00 83.31 88 ARG A C 1
ATOM 706 O O . ARG A 1 88 ? -2.217 -13.311 -6.859 1.00 83.31 88 ARG A O 1
ATOM 713 N N . LEU A 1 89 ? -2.567 -12.099 -8.725 1.00 82.69 89 LEU A N 1
ATOM 714 C CA . LEU A 1 89 ? -3.988 -11.897 -8.458 1.00 82.69 89 LEU A CA 1
ATOM 715 C C . LEU A 1 89 ? -4.734 -13.238 -8.462 1.00 82.69 89 LEU A C 1
ATOM 717 O O . LEU A 1 89 ? -5.596 -13.456 -7.616 1.00 82.69 89 LEU A O 1
ATOM 721 N N . LEU A 1 90 ? -4.343 -14.163 -9.347 1.00 82.06 90 LEU A N 1
ATOM 722 C CA . LEU A 1 90 ? -4.906 -15.514 -9.391 1.00 82.06 90 LEU A CA 1
ATOM 723 C C . LEU A 1 90 ? -4.499 -16.361 -8.177 1.00 82.06 90 LEU A C 1
ATOM 725 O O . LEU A 1 90 ? -5.360 -16.989 -7.572 1.00 82.06 90 LEU A O 1
ATOM 729 N N . ILE A 1 91 ? -3.219 -16.347 -7.784 1.00 77.44 91 ILE A N 1
ATOM 730 C CA . ILE A 1 91 ? -2.730 -17.087 -6.601 1.00 77.44 91 ILE A CA 1
ATOM 731 C C . ILE A 1 91 ? -3.359 -16.554 -5.310 1.00 77.44 91 ILE A C 1
ATOM 733 O O . ILE A 1 91 ? -3.634 -17.319 -4.388 1.00 77.44 91 ILE A O 1
ATOM 73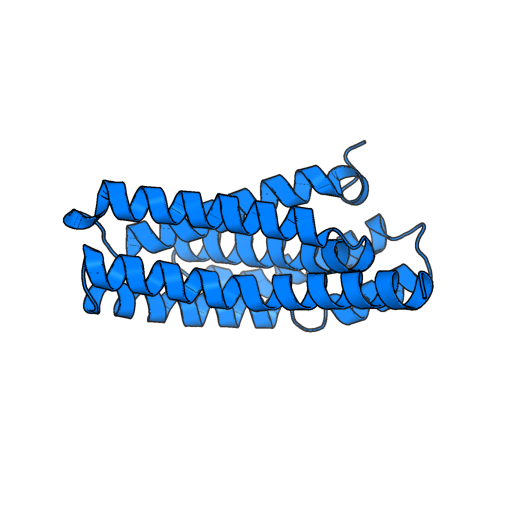7 N N . ALA A 1 92 ? -3.610 -15.250 -5.241 1.00 76.06 92 ALA A N 1
ATOM 738 C CA . ALA A 1 92 ? -4.252 -14.648 -4.089 1.00 76.06 92 ALA A CA 1
ATOM 739 C C . ALA A 1 92 ? -5.750 -14.984 -4.014 1.00 76.06 92 ALA A C 1
ATOM 741 O O . ALA A 1 92 ? -6.292 -15.057 -2.918 1.00 76.06 92 ALA A O 1
ATOM 742 N N . CYS A 1 93 ? -6.412 -15.238 -5.148 1.00 75.69 93 CYS A N 1
ATOM 743 C CA . CYS A 1 93 ? -7.857 -15.459 -5.240 1.00 75.69 93 CYS A CA 1
ATOM 744 C C . CYS A 1 93 ? -8.415 -16.540 -4.278 1.00 75.69 93 CYS A C 1
ATOM 746 O O . CYS A 1 93 ? -9.367 -16.235 -3.564 1.00 75.69 93 CYS A O 1
ATOM 748 N N . PRO A 1 94 ? -7.838 -17.754 -4.149 1.00 72.00 94 PRO A N 1
ATOM 749 C CA . PRO A 1 94 ? -8.351 -18.749 -3.203 1.00 72.00 94 PRO A CA 1
ATOM 750 C C . PRO A 1 94 ? -8.188 -18.350 -1.729 1.00 72.00 94 PRO A C 1
ATOM 752 O O . PRO A 1 94 ? -9.085 -18.607 -0.932 1.00 72.00 94 PRO A O 1
ATOM 755 N N . LEU A 1 95 ? -7.088 -17.681 -1.361 1.00 69.38 95 LEU A N 1
ATOM 756 C CA . LEU A 1 95 ? -6.888 -17.152 0.001 1.00 69.38 95 LEU A CA 1
ATOM 757 C C . LEU A 1 95 ? -7.868 -16.011 0.310 1.00 69.38 95 LEU A C 1
ATOM 759 O O . LEU A 1 95 ? -8.273 -15.804 1.449 1.00 69.38 95 LEU A O 1
ATOM 763 N N . ILE A 1 96 ? -8.251 -15.293 -0.738 1.00 67.62 96 ILE A N 1
ATOM 764 C CA . ILE A 1 96 ? -9.139 -14.145 -0.721 1.00 67.62 96 ILE A CA 1
ATOM 765 C C . ILE A 1 96 ? -10.626 -14.561 -0.607 1.00 67.62 96 ILE A C 1
ATOM 767 O O . ILE A 1 96 ? -11.392 -13.864 0.053 1.00 67.62 96 ILE A O 1
ATOM 771 N N . LEU A 1 97 ? -11.049 -15.688 -1.201 1.00 71.12 97 LEU A N 1
ATOM 772 C CA . LEU A 1 97 ? -12.448 -16.165 -1.183 1.00 71.12 97 LEU A CA 1
ATOM 773 C C . LEU A 1 97 ? -12.921 -16.693 0.182 1.00 71.12 97 LEU A C 1
ATOM 775 O O . LEU A 1 97 ? -14.120 -16.846 0.396 1.00 71.12 97 LEU A O 1
ATOM 779 N N . LEU A 1 98 ? -11.993 -16.975 1.096 1.00 73.06 98 LEU A N 1
ATOM 780 C CA . LEU A 1 98 ? -12.298 -17.456 2.447 1.00 73.06 98 LEU A CA 1
ATOM 781 C C . LEU A 1 98 ? -12.464 -16.318 3.467 1.00 73.06 98 LEU A C 1
ATOM 783 O O . LEU A 1 98 ? -12.779 -16.579 4.627 1.00 73.06 98 LEU A O 1
ATOM 787 N N . ALA A 1 99 ? -12.223 -15.070 3.061 1.00 79.25 99 ALA A N 1
ATOM 788 C CA . ALA A 1 99 ? -12.215 -13.913 3.944 1.00 79.25 99 ALA A CA 1
ATOM 789 C C . ALA A 1 99 ? -13.517 -13.100 3.859 1.00 79.25 99 ALA A C 1
ATOM 791 O O . ALA A 1 99 ? -14.197 -13.083 2.834 1.00 79.25 99 ALA A O 1
ATOM 792 N N . ASP A 1 100 ? -13.824 -12.364 4.932 1.00 89.50 100 ASP A N 1
ATOM 793 C CA . ASP A 1 100 ? -14.862 -11.329 4.917 1.00 89.50 100 ASP A CA 1
ATOM 794 C C . ASP A 1 100 ? -14.608 -10.300 3.796 1.00 89.50 100 ASP A C 1
ATOM 796 O O . ASP A 1 100 ? -13.459 -9.981 3.475 1.00 89.50 100 ASP A O 1
ATOM 800 N N . ALA A 1 101 ? -15.674 -9.737 3.217 1.00 90.06 101 ALA A N 1
ATOM 801 C CA . ALA A 1 101 ? -15.588 -8.811 2.087 1.00 90.06 101 ALA A CA 1
ATOM 802 C C . ALA A 1 101 ? -14.700 -7.580 2.364 1.00 90.06 101 ALA A C 1
ATOM 804 O O . ALA A 1 101 ? -14.010 -7.096 1.465 1.00 90.06 101 ALA A O 1
ATOM 805 N N . LYS A 1 102 ? -14.653 -7.065 3.598 1.00 92.62 102 LYS A N 1
ATOM 806 C CA . LYS A 1 102 ? -13.782 -5.926 3.939 1.00 92.62 102 LYS A CA 1
ATOM 807 C C . LYS A 1 102 ? -12.314 -6.342 3.975 1.00 92.62 102 LYS A C 1
ATOM 809 O O . LYS A 1 102 ? -11.448 -5.618 3.481 1.00 92.62 102 LYS A O 1
ATOM 814 N N . ILE A 1 103 ? -12.043 -7.529 4.516 1.00 92.50 103 ILE A N 1
ATOM 815 C CA . ILE A 1 103 ? -10.705 -8.126 4.567 1.00 92.50 103 ILE A CA 1
ATOM 816 C C . ILE A 1 103 ? -10.216 -8.432 3.147 1.00 92.50 103 ILE A C 1
ATOM 818 O O . ILE A 1 103 ? -9.074 -8.115 2.819 1.00 92.50 103 ILE A O 1
ATOM 822 N N . PHE A 1 104 ? -11.096 -8.951 2.284 1.00 90.50 104 PHE A N 1
ATOM 823 C CA . PHE A 1 104 ? -10.858 -9.121 0.848 1.00 90.50 104 PHE A CA 1
ATOM 824 C C . PHE A 1 104 ? -10.375 -7.810 0.218 1.00 90.50 104 PHE A C 1
ATOM 826 O O . PHE A 1 104 ? -9.318 -7.773 -0.417 1.00 90.50 104 PHE A O 1
ATOM 833 N N . ILE A 1 105 ? -11.128 -6.720 0.416 1.00 92.38 105 ILE A N 1
ATOM 834 C CA . ILE A 1 105 ? -10.840 -5.424 -0.215 1.00 92.38 105 ILE A CA 1
ATOM 835 C C . ILE A 1 105 ? -9.496 -4.893 0.281 1.00 92.38 105 ILE A C 1
ATOM 837 O O . ILE A 1 105 ? -8.705 -4.375 -0.511 1.00 92.38 105 ILE A O 1
ATOM 841 N N . TRP A 1 106 ? -9.220 -5.044 1.576 1.00 95.25 106 TRP A N 1
ATOM 842 C CA . TRP A 1 106 ? -7.952 -4.638 2.165 1.00 95.25 106 TRP A CA 1
ATOM 843 C C . TRP A 1 106 ? -6.771 -5.429 1.596 1.00 95.25 106 TRP A C 1
ATOM 845 O O . TRP A 1 106 ? -5.798 -4.834 1.124 1.00 95.25 106 TRP A O 1
ATOM 855 N N . LEU A 1 107 ? -6.870 -6.759 1.595 1.00 93.25 107 LEU A N 1
ATOM 856 C CA . LEU A 1 107 ? -5.819 -7.657 1.130 1.00 93.25 107 LEU A CA 1
ATOM 857 C C . LEU A 1 107 ? -5.506 -7.433 -0.353 1.00 93.25 107 LEU A C 1
ATOM 859 O O . LEU A 1 107 ? -4.336 -7.341 -0.727 1.00 93.25 107 LEU A O 1
ATOM 863 N N . LEU A 1 108 ? -6.536 -7.266 -1.187 1.00 92.44 108 LEU A N 1
ATOM 864 C CA . LEU A 1 108 ? -6.367 -6.940 -2.600 1.00 92.44 108 LEU A CA 1
ATOM 865 C C . LEU A 1 108 ? -5.585 -5.630 -2.776 1.00 92.44 108 LEU A C 1
ATOM 867 O O . LEU A 1 108 ? -4.622 -5.584 -3.543 1.00 92.44 108 LEU A O 1
ATOM 871 N N . GLY A 1 109 ? -5.936 -4.594 -2.009 1.00 95.19 109 GLY A N 1
ATOM 872 C CA . GLY A 1 109 ? -5.205 -3.329 -1.995 1.00 95.19 109 GLY A CA 1
ATOM 873 C C . GLY A 1 109 ? -3.728 -3.506 -1.625 1.00 95.19 109 GLY A C 1
ATOM 874 O O . GLY A 1 109 ? -2.857 -2.955 -2.298 1.00 95.19 109 GLY A O 1
ATOM 875 N N . LEU A 1 110 ? -3.420 -4.320 -0.609 1.00 94.62 110 LEU A N 1
ATOM 876 C CA . LEU A 1 110 ? -2.039 -4.594 -0.194 1.00 94.62 110 LEU A CA 1
ATOM 877 C C . LEU A 1 110 ? -1.232 -5.339 -1.262 1.00 94.62 110 LEU A C 1
ATOM 879 O O . LEU A 1 110 ? -0.087 -4.975 -1.515 1.00 94.62 110 LEU A O 1
ATOM 883 N N . ILE A 1 111 ? -1.814 -6.343 -1.919 1.00 93.00 111 ILE A N 1
ATOM 884 C CA . ILE A 1 111 ? -1.133 -7.130 -2.962 1.00 93.00 111 ILE A CA 1
ATOM 885 C C . ILE A 1 111 ? -0.828 -6.265 -4.187 1.00 93.00 111 ILE A C 1
ATOM 887 O O . ILE A 1 111 ? 0.271 -6.319 -4.755 1.00 93.00 111 ILE A O 1
ATOM 891 N N . ILE A 1 112 ? -1.784 -5.421 -4.580 1.00 94.19 112 ILE A N 1
ATOM 892 C CA . ILE A 1 112 ? -1.579 -4.468 -5.668 1.00 94.19 112 ILE A CA 1
ATOM 893 C C . ILE A 1 112 ? -0.505 -3.451 -5.268 1.00 94.19 112 ILE A C 1
ATOM 895 O O . ILE A 1 112 ? 0.431 -3.221 -6.034 1.00 94.19 112 ILE A O 1
ATOM 899 N N . ALA A 1 113 ? -0.571 -2.899 -4.053 1.00 95.25 113 ALA A N 1
ATOM 900 C CA . ALA A 1 113 ? 0.428 -1.965 -3.542 1.00 95.25 113 ALA A CA 1
ATOM 901 C C . ALA A 1 113 ? 1.840 -2.581 -3.515 1.00 95.25 113 ALA A C 1
ATOM 903 O O . ALA A 1 113 ? 2.782 -1.952 -3.996 1.00 95.25 113 ALA A O 1
ATOM 904 N N . ALA A 1 114 ? 1.982 -3.824 -3.046 1.00 93.56 114 ALA A N 1
ATOM 905 C CA . ALA A 1 114 ? 3.251 -4.554 -3.000 1.00 93.56 114 ALA A CA 1
ATOM 906 C C . ALA A 1 114 ? 3.856 -4.781 -4.397 1.00 93.56 114 ALA A C 1
ATOM 908 O O . ALA A 1 114 ? 5.075 -4.883 -4.565 1.00 93.56 114 ALA A O 1
ATOM 909 N N . SER A 1 115 ? 3.026 -4.808 -5.443 1.00 93.44 115 SER A N 1
ATOM 910 C CA . SER A 1 115 ? 3.509 -4.900 -6.823 1.00 93.44 115 SER A CA 1
ATOM 911 C C . SER A 1 115 ? 4.249 -3.632 -7.268 1.00 93.44 115 SER A C 1
ATOM 913 O O . SER A 1 115 ? 5.122 -3.712 -8.132 1.00 93.44 115 SER A O 1
ATOM 915 N N . PHE A 1 116 ? 3.994 -2.475 -6.649 1.00 95.44 116 PHE A N 1
ATOM 916 C CA . PHE A 1 116 ? 4.714 -1.226 -6.925 1.00 95.44 116 PHE A CA 1
ATOM 917 C C . PHE A 1 116 ? 6.051 -1.100 -6.178 1.00 95.44 116 PHE A C 1
ATOM 919 O O . PHE A 1 116 ? 6.884 -0.287 -6.584 1.00 95.44 116 PHE A O 1
ATOM 926 N N . ASP A 1 117 ? 6.321 -1.913 -5.152 1.00 93.44 117 ASP A N 1
ATOM 927 C CA . ASP A 1 117 ? 7.553 -1.815 -4.346 1.00 93.44 117 ASP A CA 1
ATOM 928 C C . ASP A 1 117 ? 8.822 -1.988 -5.187 1.00 93.44 117 ASP A C 1
ATOM 930 O O . ASP A 1 117 ? 9.839 -1.319 -4.965 1.00 93.44 117 ASP A O 1
ATOM 934 N N . VAL A 1 118 ? 8.761 -2.847 -6.209 1.00 94.69 118 VAL A N 1
ATOM 935 C CA . VAL A 1 118 ? 9.873 -3.011 -7.147 1.00 94.69 118 VAL A CA 1
ATOM 936 C C . VAL A 1 118 ? 10.124 -1.747 -7.970 1.00 94.69 118 VAL A C 1
ATOM 938 O O . VAL A 1 118 ? 11.278 -1.392 -8.208 1.00 94.69 118 VAL A O 1
ATOM 941 N N . LEU A 1 119 ? 9.067 -1.034 -8.367 1.00 95.06 119 LEU A N 1
ATOM 942 C CA . LEU A 1 119 ? 9.165 0.197 -9.151 1.00 95.06 119 LEU A CA 1
ATOM 943 C C . LEU A 1 119 ? 9.689 1.343 -8.287 1.00 95.06 119 LEU A C 1
ATOM 945 O O . LEU A 1 119 ? 10.540 2.110 -8.744 1.00 95.06 119 LEU A O 1
ATOM 949 N N . ILE A 1 120 ? 9.247 1.417 -7.027 1.00 94.62 120 ILE A N 1
ATOM 950 C CA . ILE A 1 120 ? 9.764 2.364 -6.033 1.00 94.62 120 ILE A CA 1
ATOM 951 C C . ILE A 1 120 ? 11.273 2.178 -5.874 1.00 94.62 120 ILE A C 1
ATOM 953 O O . ILE A 1 120 ? 12.019 3.155 -5.970 1.00 94.62 120 ILE A O 1
ATOM 957 N N . LEU A 1 121 ? 11.732 0.938 -5.693 1.00 92.50 121 LEU A N 1
ATOM 958 C CA . LEU A 1 121 ? 13.151 0.637 -5.535 1.00 92.50 121 LEU A CA 1
ATOM 959 C C . LEU A 1 121 ? 13.948 0.909 -6.820 1.00 92.50 121 LEU A C 1
ATOM 961 O O . LEU A 1 121 ? 14.968 1.598 -6.774 1.00 92.50 121 LEU A O 1
ATOM 965 N N . TYR A 1 122 ? 13.480 0.405 -7.965 1.00 92.81 122 TYR A N 1
ATOM 966 C CA . TYR A 1 122 ? 14.178 0.519 -9.248 1.00 92.81 122 TYR A CA 1
ATOM 967 C C . TYR A 1 122 ? 14.325 1.980 -9.694 1.00 92.81 122 TYR A C 1
ATOM 969 O O . TYR A 1 122 ? 15.418 2.423 -10.053 1.00 92.81 122 TYR A O 1
ATOM 977 N N . ARG A 1 123 ? 13.247 2.770 -9.591 1.00 92.94 123 ARG A N 1
ATOM 978 C CA . ARG A 1 123 ? 13.232 4.202 -9.943 1.00 92.94 123 ARG A CA 1
ATOM 979 C C . ARG A 1 123 ? 13.665 5.119 -8.796 1.00 92.94 123 ARG A C 1
ATOM 981 O O . ARG A 1 123 ? 13.676 6.335 -8.970 1.00 92.94 123 ARG A O 1
ATOM 988 N N . LYS A 1 124 ? 14.032 4.560 -7.636 1.00 92.19 124 LYS A N 1
ATOM 989 C CA . LYS A 1 124 ? 14.435 5.292 -6.419 1.00 92.19 124 LYS A CA 1
ATOM 990 C C . LYS A 1 124 ? 13.401 6.333 -5.977 1.00 92.19 124 LYS A C 1
ATOM 992 O O . LYS A 1 124 ? 13.748 7.412 -5.501 1.00 92.19 124 LYS A O 1
ATOM 997 N N . ALA A 1 125 ? 12.118 6.015 -6.122 1.00 93.75 125 ALA A N 1
ATOM 998 C CA . ALA A 1 125 ? 11.007 6.911 -5.810 1.00 93.75 125 ALA A CA 1
ATOM 999 C C . ALA A 1 125 ? 10.640 6.915 -4.309 1.00 93.75 125 ALA A C 1
ATOM 1001 O O . ALA A 1 125 ? 9.476 7.105 -3.958 1.00 93.75 125 ALA A O 1
ATOM 1002 N N . PHE A 1 126 ? 11.619 6.724 -3.415 1.00 92.06 126 PHE A N 1
ATOM 1003 C CA . PHE A 1 126 ? 11.394 6.547 -1.973 1.00 92.06 126 PHE A CA 1
ATOM 1004 C C . PHE A 1 126 ? 10.676 7.731 -1.334 1.00 92.06 126 PHE A C 1
ATOM 1006 O O . PHE A 1 126 ? 9.741 7.531 -0.577 1.00 92.06 126 PHE A O 1
ATOM 1013 N N . PHE A 1 127 ? 11.051 8.969 -1.668 1.00 91.25 127 PHE A N 1
ATOM 1014 C CA . PHE A 1 127 ? 10.372 10.147 -1.117 1.00 91.25 127 PHE A CA 1
ATOM 1015 C C . PHE A 1 127 ? 8.896 10.213 -1.493 1.00 91.25 127 PHE A C 1
ATOM 1017 O O . PHE A 1 127 ? 8.080 10.635 -0.679 1.00 91.25 127 PHE A O 1
ATOM 1024 N N . TYR A 1 128 ? 8.553 9.814 -2.719 1.00 94.81 128 TYR A N 1
ATOM 1025 C CA . TYR A 1 128 ? 7.158 9.761 -3.130 1.00 94.81 128 TYR A CA 1
ATOM 1026 C C . TYR A 1 128 ? 6.417 8.686 -2.333 1.00 94.81 128 TYR A C 1
ATOM 1028 O O . TYR A 1 128 ? 5.375 8.977 -1.759 1.00 94.81 128 TYR A O 1
ATOM 1036 N N . ALA A 1 129 ? 7.003 7.491 -2.215 1.00 95.00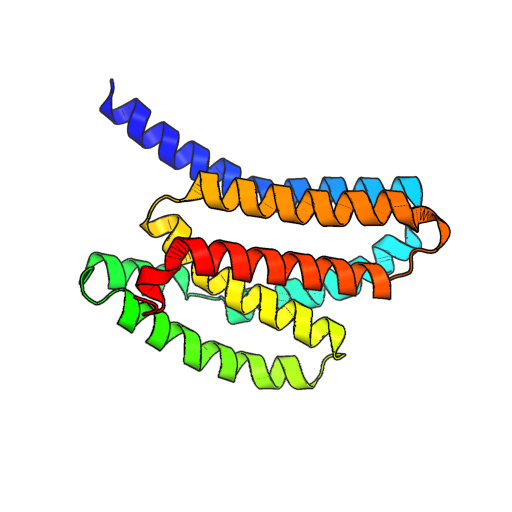 129 ALA A N 1
ATOM 1037 C CA . ALA A 1 129 ? 6.438 6.409 -1.417 1.00 95.00 129 ALA A CA 1
ATOM 1038 C C . ALA A 1 129 ? 6.243 6.816 0.055 1.00 95.00 129 ALA A C 1
ATOM 1040 O O . ALA A 1 129 ? 5.154 6.650 0.585 1.00 95.00 129 ALA A O 1
ATOM 1041 N N . ILE A 1 130 ? 7.239 7.453 0.680 1.00 94.75 130 ILE A N 1
ATOM 1042 C CA . ILE A 1 130 ? 7.154 7.988 2.049 1.00 94.75 130 ILE A CA 1
ATOM 1043 C C . ILE A 1 130 ? 5.980 8.964 2.187 1.00 94.75 130 ILE A C 1
ATOM 1045 O O . ILE A 1 130 ? 5.217 8.865 3.142 1.00 94.75 130 ILE A O 1
ATOM 1049 N N . ARG A 1 131 ? 5.800 9.897 1.242 1.00 96.12 131 ARG A N 1
ATOM 1050 C CA . ARG A 1 131 ? 4.664 10.834 1.280 1.00 96.12 131 ARG A CA 1
ATOM 1051 C C . ARG A 1 131 ? 3.328 10.108 1.189 1.00 96.12 131 ARG A C 1
ATOM 1053 O O . ARG A 1 131 ? 2.415 10.467 1.917 1.00 96.12 131 ARG A O 1
ATOM 1060 N N . VAL A 1 132 ? 3.223 9.104 0.322 1.00 96.75 132 VAL A N 1
ATOM 1061 C CA . VAL A 1 132 ? 2.009 8.290 0.188 1.00 96.75 132 VAL A CA 1
ATOM 1062 C C . VAL A 1 132 ? 1.689 7.571 1.500 1.00 96.75 132 VAL A C 1
ATOM 1064 O O . VAL A 1 132 ? 0.556 7.666 1.964 1.00 96.75 132 VAL A O 1
ATOM 1067 N N . GLU A 1 133 ? 2.679 6.931 2.132 1.00 96.06 133 GLU A N 1
ATOM 1068 C CA . GLU A 1 133 ? 2.502 6.268 3.435 1.00 96.06 133 GLU A CA 1
ATOM 1069 C C . GLU A 1 133 ? 2.064 7.260 4.519 1.00 96.06 133 GLU A C 1
ATOM 1071 O O . GLU A 1 133 ? 1.137 6.986 5.273 1.00 96.06 133 GLU A O 1
ATOM 1076 N N . LEU A 1 134 ? 2.687 8.443 4.574 1.00 96.81 134 LEU A N 1
ATOM 1077 C CA . LEU A 1 134 ? 2.331 9.475 5.548 1.00 96.81 134 LEU A CA 1
ATOM 1078 C C . LEU A 1 134 ? 0.918 10.020 5.325 1.00 96.81 134 LEU A C 1
ATOM 1080 O O . LEU A 1 134 ? 0.188 10.195 6.292 1.00 96.81 134 LEU A O 1
ATOM 1084 N N . ILE A 1 135 ? 0.508 10.266 4.078 1.00 97.25 135 ILE A N 1
ATOM 1085 C CA . ILE A 1 135 ? -0.853 10.725 3.758 1.00 97.25 135 ILE A CA 1
ATOM 1086 C C . ILE A 1 135 ? -1.880 9.665 4.170 1.00 97.25 135 ILE A C 1
ATOM 1088 O O . ILE A 1 135 ? -2.872 9.995 4.819 1.00 97.25 135 ILE A O 1
ATOM 1092 N N . ALA A 1 136 ? -1.630 8.398 3.834 1.00 96.31 136 ALA A N 1
ATOM 1093 C CA . ALA A 1 136 ? -2.505 7.292 4.200 1.00 96.31 136 ALA A CA 1
ATOM 1094 C C . ALA A 1 136 ? -2.606 7.133 5.728 1.00 96.31 136 ALA A C 1
ATOM 1096 O O . ALA A 1 136 ? -3.708 7.062 6.272 1.00 96.31 136 ALA A O 1
ATOM 1097 N N . ALA A 1 137 ? -1.472 7.168 6.433 1.00 96.00 137 ALA A N 1
ATOM 1098 C CA . ALA A 1 137 ? -1.415 7.075 7.889 1.00 96.00 137 ALA A CA 1
ATOM 1099 C C . ALA A 1 137 ? -2.101 8.253 8.590 1.00 96.00 137 ALA A C 1
ATOM 1101 O O . ALA A 1 137 ? -2.833 8.047 9.555 1.00 96.00 137 ALA A O 1
ATOM 1102 N N . LEU A 1 138 ? -1.895 9.480 8.101 1.00 97.06 138 LEU A N 1
ATOM 1103 C CA . LEU A 1 138 ? -2.573 10.669 8.616 1.00 97.06 138 LEU A CA 1
ATOM 1104 C C . LEU A 1 138 ? -4.084 10.570 8.415 1.00 97.06 138 LEU A C 1
ATOM 1106 O O . LEU A 1 138 ? -4.828 10.892 9.335 1.00 97.06 138 LEU A O 1
ATOM 1110 N N . GLY A 1 139 ? -4.540 10.077 7.260 1.00 95.81 139 GLY A N 1
ATOM 1111 C CA . GLY A 1 139 ? -5.959 9.825 7.010 1.00 95.81 139 GLY A CA 1
ATOM 1112 C C . GLY A 1 139 ? -6.566 8.879 8.046 1.00 95.81 139 GLY A C 1
ATOM 1113 O O . GLY A 1 139 ? -7.578 9.208 8.661 1.00 95.81 139 GLY A O 1
ATOM 1114 N N . VAL A 1 140 ? -5.906 7.746 8.312 1.00 96.44 140 VAL A N 1
ATOM 1115 C CA . VAL A 1 140 ? -6.344 6.795 9.348 1.00 96.44 140 VAL A CA 1
ATOM 1116 C C . VAL A 1 140 ? -6.326 7.441 10.738 1.00 96.44 140 VAL A C 1
ATOM 1118 O O . VAL A 1 140 ? -7.303 7.333 11.475 1.00 96.44 140 VAL A O 1
ATOM 1121 N N . ALA A 1 141 ? -5.259 8.161 11.091 1.00 96.56 141 ALA A N 1
ATOM 1122 C CA . ALA A 1 141 ? -5.128 8.816 12.392 1.00 96.56 141 ALA A CA 1
ATOM 1123 C C . ALA A 1 141 ? -6.223 9.868 12.637 1.00 96.56 141 ALA A C 1
ATOM 1125 O O . ALA A 1 141 ? -6.826 9.873 13.709 1.00 96.56 141 ALA A O 1
ATOM 1126 N N . ILE A 1 142 ? -6.518 10.719 11.646 1.00 96.25 142 ILE A N 1
ATOM 1127 C CA . ILE A 1 142 ? -7.587 11.728 11.723 1.00 96.25 142 ILE A CA 1
ATOM 1128 C C . ILE A 1 142 ? -8.923 11.056 12.025 1.00 96.25 142 ILE A C 1
ATOM 1130 O O . ILE A 1 142 ? -9.664 11.517 12.890 1.00 96.25 142 ILE A O 1
ATOM 1134 N N . VAL A 1 143 ? -9.220 9.948 11.347 1.00 94.12 143 VAL A N 1
ATOM 1135 C CA . VAL A 1 143 ? -10.486 9.245 11.540 1.00 94.12 143 VAL A CA 1
ATOM 1136 C C . VAL A 1 143 ? -10.572 8.586 12.915 1.00 94.12 143 VAL A C 1
ATOM 1138 O O . VAL A 1 143 ? -11.617 8.685 13.558 1.00 94.12 143 VAL A O 1
ATOM 1141 N N . ILE A 1 144 ? -9.488 7.970 13.398 1.00 95.00 144 ILE A N 1
ATOM 1142 C CA . ILE A 1 144 ? -9.456 7.410 14.756 1.00 95.00 144 ILE A CA 1
ATOM 1143 C C . ILE A 1 144 ? -9.722 8.515 15.783 1.00 95.00 144 ILE A C 1
ATOM 1145 O O . ILE A 1 144 ? -10.555 8.330 16.665 1.00 95.00 144 ILE A O 1
ATOM 1149 N N . VAL A 1 145 ? -9.074 9.678 15.651 1.00 96.00 145 VAL A N 1
ATOM 1150 C CA . VAL A 1 145 ? -9.294 10.822 16.552 1.00 96.00 145 VAL A CA 1
ATOM 1151 C C . VAL A 1 145 ? -10.723 11.356 16.442 1.00 96.00 145 VAL A C 1
ATOM 1153 O O . VAL A 1 145 ? -11.322 11.685 17.458 1.00 96.00 145 VAL A O 1
ATOM 1156 N N . ALA A 1 146 ? -11.300 11.424 15.242 1.00 95.44 146 ALA A N 1
ATOM 1157 C CA . ALA A 1 146 ? -12.652 11.943 15.042 1.00 95.44 146 ALA A CA 1
ATOM 1158 C C . ALA A 1 146 ? -13.748 10.999 15.569 1.00 95.44 146 ALA A C 1
ATOM 1160 O O . ALA A 1 146 ? -14.796 11.466 16.009 1.00 95.44 146 ALA A O 1
ATOM 1161 N N . ARG A 1 147 ? -13.525 9.678 15.530 1.00 95.31 147 ARG A N 1
ATOM 1162 C CA . ARG A 1 147 ? -14.527 8.654 15.887 1.00 95.31 147 ARG A CA 1
ATOM 1163 C C . ARG A 1 147 ? -14.171 7.837 17.133 1.00 95.31 147 ARG A C 1
ATOM 1165 O O . ARG A 1 147 ? -14.767 6.786 17.343 1.00 95.31 147 ARG A O 1
ATOM 1172 N N . TYR A 1 148 ? -13.244 8.304 17.973 1.00 94.06 148 TYR A N 1
ATOM 1173 C CA . TYR A 1 148 ? -12.644 7.495 19.047 1.00 94.06 148 TYR A CA 1
ATOM 1174 C C . TYR A 1 148 ? -13.639 6.852 20.032 1.00 94.06 148 TYR A C 1
ATOM 1176 O O . TYR A 1 148 ? -13.348 5.777 20.554 1.00 94.06 148 TYR A O 1
ATOM 1184 N N . GLN A 1 149 ? -14.800 7.478 20.272 1.00 92.75 149 GLN A N 1
ATOM 1185 C CA . GLN A 1 149 ? -15.831 6.987 21.201 1.00 92.75 149 GLN A CA 1
ATOM 1186 C C . GLN A 1 149 ? -16.719 5.881 20.613 1.00 92.75 149 GLN A C 1
ATOM 1188 O O . GLN A 1 149 ? -17.239 5.055 21.355 1.00 92.75 149 GLN A O 1
ATOM 1193 N N . THR A 1 150 ? -16.914 5.873 19.292 1.00 94.62 150 THR A N 1
ATOM 1194 C CA . THR A 1 150 ? -17.806 4.931 18.589 1.00 94.62 150 THR A CA 1
ATOM 1195 C C . THR A 1 150 ? -17.037 3.910 17.761 1.00 94.62 150 THR A C 1
ATOM 1197 O O . THR A 1 150 ? -17.634 3.191 16.965 1.00 94.62 150 THR A O 1
ATOM 1200 N N . LEU A 1 151 ? -15.709 3.925 17.856 1.00 94.88 151 LEU A N 1
ATOM 1201 C CA . LEU A 1 151 ? -14.842 3.122 17.015 1.00 94.88 151 LEU A CA 1
ATOM 1202 C C . LEU A 1 151 ? -15.027 1.641 17.348 1.00 94.88 151 LEU A C 1
ATOM 1204 O O . LEU A 1 151 ? -14.960 1.253 18.514 1.00 94.88 151 LEU A O 1
ATOM 1208 N N . ILE A 1 152 ? -15.211 0.820 16.317 1.00 96.06 152 ILE A N 1
ATOM 1209 C CA . ILE A 1 152 ? -15.226 -0.646 16.407 1.00 96.06 152 ILE A CA 1
ATOM 1210 C C . ILE A 1 152 ? -14.132 -1.256 15.517 1.00 96.06 152 ILE A C 1
ATOM 1212 O O . ILE A 1 152 ? -13.539 -0.573 14.682 1.00 96.06 152 ILE A O 1
ATOM 1216 N N . VAL A 1 153 ? -13.845 -2.551 15.679 1.00 95.56 153 VAL A N 1
ATOM 1217 C CA . VAL A 1 153 ? -12.804 -3.247 14.890 1.00 95.56 153 VAL A CA 1
ATOM 1218 C C . VAL A 1 153 ? -13.088 -3.161 13.385 1.00 95.56 153 VAL A C 1
ATOM 1220 O O . VAL A 1 153 ? -12.192 -2.868 12.596 1.00 95.56 153 VAL A O 1
ATOM 1223 N N . ASP A 1 154 ? -14.350 -3.316 12.995 1.00 95.44 154 ASP A N 1
ATOM 1224 C CA . ASP A 1 154 ? -14.809 -3.204 11.608 1.00 95.44 154 ASP A CA 1
ATOM 1225 C C . ASP A 1 154 ? -14.518 -1.845 10.960 1.00 95.44 154 ASP A C 1
ATOM 1227 O O . ASP A 1 154 ? -14.222 -1.773 9.761 1.00 95.44 154 ASP A O 1
ATOM 1231 N N . ASP A 1 155 ? -14.592 -0.764 11.739 1.00 95.12 155 ASP A N 1
ATOM 1232 C CA . ASP A 1 155 ? -14.236 0.575 11.275 1.00 95.12 155 ASP A CA 1
ATOM 1233 C C . ASP A 1 155 ? -12.733 0.632 10.963 1.00 95.12 155 ASP A C 1
ATOM 1235 O O . ASP A 1 155 ? -12.341 1.097 9.894 1.00 95.12 155 ASP A O 1
ATOM 1239 N N . LEU A 1 156 ? -11.881 0.097 11.851 1.00 95.88 156 LEU A N 1
ATOM 1240 C CA . LEU A 1 156 ? -10.433 0.043 11.625 1.00 95.88 156 LEU A CA 1
ATOM 1241 C C . LEU A 1 156 ? -10.083 -0.752 10.364 1.00 95.88 156 LEU A C 1
ATOM 1243 O O . LEU A 1 156 ? -9.310 -0.262 9.542 1.00 95.88 156 LEU A O 1
ATOM 1247 N N . ILE A 1 157 ? -10.684 -1.929 10.168 1.00 96.38 157 ILE A N 1
ATOM 1248 C CA . ILE A 1 157 ? -10.485 -2.732 8.949 1.00 96.38 157 ILE A CA 1
ATOM 1249 C C . ILE A 1 157 ? -10.842 -1.901 7.713 1.00 96.38 157 ILE A C 1
ATOM 1251 O O . ILE A 1 157 ? -10.065 -1.838 6.760 1.00 96.38 157 ILE A O 1
ATOM 1255 N N . THR A 1 158 ? -11.980 -1.206 7.750 1.00 96.44 158 THR A N 1
ATOM 1256 C CA . THR A 1 158 ? -12.438 -0.357 6.643 1.00 96.44 158 THR A CA 1
ATOM 1257 C C . THR A 1 158 ? -11.449 0.776 6.355 1.00 96.44 158 THR A C 1
ATOM 1259 O O . THR A 1 158 ? -11.084 0.998 5.201 1.00 96.44 158 THR A O 1
ATOM 1262 N N . PHE A 1 159 ? -10.951 1.475 7.378 1.00 95.81 159 PHE A N 1
ATOM 1263 C CA . PHE A 1 159 ? -10.018 2.589 7.178 1.00 95.81 159 PHE A CA 1
ATOM 1264 C C . PHE A 1 159 ? -8.636 2.137 6.709 1.00 95.81 159 PHE A C 1
ATOM 1266 O O . PHE A 1 159 ? -8.044 2.796 5.855 1.00 95.81 159 PHE A O 1
ATOM 1273 N N . PHE A 1 160 ? -8.141 0.995 7.184 1.00 96.50 160 PHE A N 1
ATOM 1274 C CA . PHE A 1 160 ? -6.905 0.409 6.666 1.00 96.50 160 PHE A CA 1
ATOM 1275 C C . PHE A 1 160 ? -7.064 -0.091 5.223 1.00 96.50 160 PHE A C 1
ATOM 1277 O O . PHE A 1 160 ? -6.146 0.083 4.417 1.00 96.50 160 PHE A O 1
ATOM 1284 N N . ALA A 1 161 ? -8.233 -0.629 4.860 1.00 96.75 161 ALA A N 1
ATOM 1285 C CA . ALA A 1 161 ? -8.550 -0.976 3.477 1.00 96.75 161 ALA A CA 1
ATOM 1286 C C . ALA A 1 161 ? -8.518 0.266 2.574 1.00 96.75 161 ALA A C 1
ATOM 1288 O O . ALA A 1 161 ? -7.829 0.277 1.553 1.00 96.75 161 ALA A O 1
ATOM 1289 N N . LEU A 1 162 ? -9.200 1.343 2.976 1.00 97.44 162 LEU A N 1
ATOM 1290 C CA . LEU A 1 162 ? -9.208 2.612 2.244 1.00 97.44 162 LEU A CA 1
ATOM 1291 C C . LEU A 1 162 ? -7.802 3.211 2.118 1.00 97.44 162 LEU A C 1
ATOM 1293 O O . LEU A 1 162 ? -7.434 3.682 1.045 1.00 97.44 162 LEU A O 1
ATOM 1297 N N . ALA A 1 163 ? -6.993 3.147 3.177 1.00 96.94 163 ALA A N 1
ATOM 1298 C CA . ALA A 1 163 ? -5.601 3.589 3.157 1.00 96.94 163 ALA A CA 1
ATOM 1299 C C . ALA A 1 163 ? -4.753 2.787 2.153 1.00 96.94 163 ALA A C 1
ATOM 1301 O O . ALA A 1 163 ? -3.973 3.374 1.396 1.00 96.94 163 ALA A O 1
ATOM 1302 N N . ALA A 1 164 ? -4.939 1.463 2.088 1.00 97.00 164 ALA A N 1
ATOM 1303 C CA . ALA A 1 164 ? -4.270 0.614 1.104 1.00 97.00 164 ALA A CA 1
ATOM 1304 C C . ALA A 1 164 ? -4.667 0.994 -0.333 1.00 97.00 164 ALA A C 1
ATOM 1306 O O . ALA A 1 164 ? -3.802 1.129 -1.198 1.00 97.00 164 ALA A O 1
ATOM 1307 N N . TRP A 1 165 ? -5.952 1.250 -0.585 1.00 97.88 165 TRP A N 1
ATOM 1308 C CA . TRP A 1 165 ? -6.429 1.683 -1.902 1.00 97.88 165 TRP A CA 1
ATOM 1309 C C . TRP A 1 165 ? -5.972 3.088 -2.280 1.00 97.88 165 TRP A C 1
ATOM 1311 O O . TRP A 1 165 ? -5.574 3.312 -3.422 1.00 97.88 165 TRP A O 1
ATOM 1321 N N . LEU A 1 166 ? -5.933 4.021 -1.330 1.00 97.56 166 LEU A N 1
ATOM 1322 C CA . LEU A 1 166 ? -5.349 5.340 -1.550 1.00 97.56 166 LEU A CA 1
ATOM 1323 C C . LEU A 1 166 ? -3.881 5.216 -1.981 1.00 97.56 166 LEU A C 1
ATOM 1325 O O . LEU A 1 166 ? -3.461 5.861 -2.944 1.00 97.56 166 LEU A O 1
ATOM 1329 N N . LYS A 1 167 ? -3.114 4.335 -1.327 1.00 97.19 167 LYS A N 1
ATOM 1330 C CA . LYS A 1 167 ? -1.738 4.021 -1.728 1.00 97.19 167 LYS A CA 1
ATOM 1331 C C . LYS A 1 167 ? -1.678 3.457 -3.150 1.00 97.19 167 LYS A C 1
ATOM 1333 O O . LYS A 1 167 ? -0.861 3.932 -3.937 1.00 97.19 167 LYS A O 1
ATOM 1338 N N . VAL A 1 168 ? -2.545 2.504 -3.502 1.00 97.25 168 VAL A N 1
ATOM 1339 C CA . VAL A 1 168 ? -2.636 1.948 -4.866 1.00 97.25 168 VAL A CA 1
ATOM 1340 C C . VAL A 1 168 ? -2.897 3.043 -5.898 1.00 97.25 168 VAL A C 1
ATOM 1342 O O . VAL A 1 168 ? -2.184 3.112 -6.894 1.00 97.25 168 VAL A O 1
ATOM 1345 N N . ILE A 1 169 ? -3.868 3.924 -5.653 1.00 97.31 169 ILE A N 1
ATOM 1346 C CA . ILE A 1 169 ? -4.240 5.001 -6.579 1.00 97.31 169 ILE A CA 1
ATOM 1347 C C . ILE A 1 169 ? -3.068 5.967 -6.782 1.00 97.31 169 ILE A C 1
ATOM 1349 O O . ILE A 1 169 ? -2.702 6.270 -7.918 1.00 97.31 169 ILE A O 1
ATOM 1353 N N . LEU A 1 170 ? -2.438 6.423 -5.695 1.00 97.50 170 LEU A N 1
ATOM 1354 C CA . LEU A 1 170 ? -1.329 7.376 -5.767 1.00 97.50 170 LEU A CA 1
ATOM 1355 C C . LEU A 1 170 ? -0.095 6.766 -6.451 1.00 97.50 170 LEU A C 1
ATOM 1357 O O . LEU A 1 170 ? 0.510 7.391 -7.325 1.00 97.50 170 LEU A O 1
ATOM 1361 N N . LEU A 1 171 ? 0.268 5.525 -6.114 1.00 96.81 171 LEU A N 1
ATOM 1362 C CA . LEU A 1 171 ? 1.377 4.826 -6.771 1.00 96.81 171 LEU A CA 1
ATOM 1363 C C . LEU A 1 171 ? 1.066 4.521 -8.241 1.00 96.81 171 LEU A C 1
ATOM 1365 O O . LEU A 1 171 ? 1.926 4.740 -9.096 1.00 96.81 171 LEU A O 1
ATOM 1369 N N . GLY A 1 172 ? -0.160 4.100 -8.550 1.00 96.44 172 GLY A N 1
ATOM 1370 C CA . GLY A 1 172 ? -0.624 3.876 -9.917 1.00 96.44 172 GLY A CA 1
ATOM 1371 C C . GLY A 1 172 ? -0.535 5.143 -10.763 1.00 96.44 172 GLY A C 1
ATOM 1372 O O . GLY A 1 172 ? 0.021 5.112 -11.858 1.00 96.44 172 GLY A O 1
ATOM 1373 N N . TYR A 1 173 ? -0.959 6.286 -10.220 1.00 95.69 173 TYR A N 1
ATOM 1374 C CA . TYR A 1 173 ? -0.805 7.584 -10.878 1.00 95.69 173 TYR A CA 1
ATOM 1375 C C . TYR A 1 173 ? 0.671 7.933 -11.127 1.00 95.69 173 TYR A C 1
ATOM 1377 O O . TYR A 1 173 ? 1.047 8.356 -12.223 1.00 95.69 173 TYR A O 1
ATOM 1385 N N . ARG A 1 174 ? 1.544 7.717 -10.132 1.00 95.69 174 ARG A N 1
ATOM 1386 C CA . ARG A 1 174 ? 2.983 8.014 -10.235 1.00 95.69 174 ARG A CA 1
ATOM 1387 C C . ARG A 1 174 ? 3.710 7.178 -11.286 1.00 95.69 174 ARG A C 1
ATOM 1389 O O . ARG A 1 174 ? 4.693 7.675 -11.849 1.00 95.69 174 ARG A O 1
ATOM 1396 N N . PHE A 1 175 ? 3.269 5.938 -11.496 1.00 95.50 175 PHE A N 1
ATOM 1397 C CA . PHE A 1 175 ? 3.867 4.950 -12.398 1.00 95.50 175 PHE A CA 1
ATOM 1398 C C . PHE A 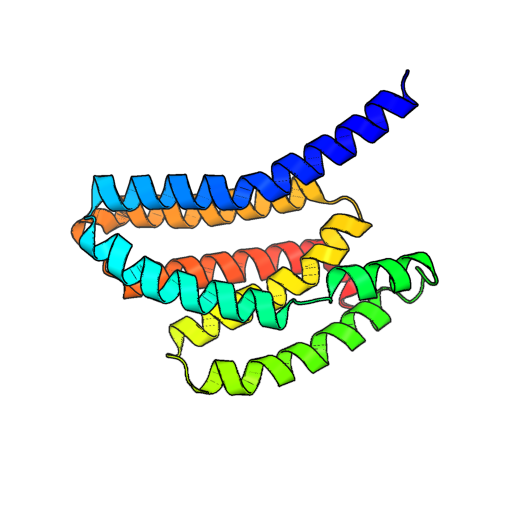1 175 ? 2.955 4.594 -13.584 1.00 95.50 175 PHE A C 1
ATOM 1400 O O . PHE A 1 175 ? 3.058 3.498 -14.136 1.00 95.50 175 PHE A O 1
ATOM 1407 N N . ARG A 1 176 ? 2.076 5.516 -14.002 1.00 93.00 176 ARG A N 1
ATOM 1408 C CA . ARG A 1 176 ? 1.125 5.316 -15.113 1.00 93.00 176 ARG A CA 1
ATOM 1409 C C . ARG A 1 176 ? 1.778 4.882 -16.428 1.00 93.00 176 ARG A C 1
ATOM 1411 O O . ARG A 1 176 ? 1.197 4.114 -17.185 1.00 93.00 176 ARG A O 1
ATOM 1418 N N . ASP A 1 177 ? 3.018 5.310 -16.647 1.00 88.56 177 ASP A N 1
ATOM 1419 C CA . ASP A 1 177 ? 3.823 4.967 -17.817 1.00 88.56 177 ASP A CA 1
ATOM 1420 C C . ASP A 1 177 ? 4.199 3.477 -17.868 1.00 88.56 177 ASP A C 1
ATOM 1422 O O . ASP A 1 177 ? 4.435 2.926 -18.937 1.00 88.56 177 ASP A O 1
ATOM 1426 N N . VAL A 1 178 ? 4.218 2.803 -16.717 1.00 86.94 178 VAL A N 1
ATOM 1427 C CA . VAL A 1 178 ? 4.434 1.351 -16.607 1.00 86.94 178 VAL A CA 1
ATOM 1428 C C . VAL A 1 178 ? 3.130 0.576 -16.794 1.00 86.94 178 VAL A C 1
ATOM 1430 O O . VAL A 1 178 ? 3.141 -0.574 -17.225 1.00 86.94 178 VAL A O 1
ATOM 1433 N N . LEU A 1 179 ? 1.999 1.204 -16.482 1.00 82.75 179 LEU A N 1
ATOM 1434 C CA . LEU A 1 179 ? 0.675 0.599 -16.600 1.00 82.75 179 LEU A CA 1
ATOM 1435 C C . LEU A 1 179 ? 0.127 0.637 -18.035 1.00 82.75 179 LEU A C 1
ATOM 1437 O O . LEU A 1 179 ? -0.861 -0.030 -18.310 1.00 82.75 179 LEU A O 1
ATOM 1441 N N . GLY A 1 180 ? 0.774 1.366 -18.951 1.00 73.50 180 GLY A N 1
ATOM 1442 C CA . GLY A 1 180 ? 0.328 1.493 -20.343 1.00 73.50 180 GLY A CA 1
ATOM 1443 C C . GLY A 1 180 ? -0.768 2.542 -20.555 1.00 73.50 180 GLY A C 1
ATOM 1444 O O . GLY A 1 180 ? -1.349 2.598 -21.632 1.00 73.50 180 GLY A O 1
ATOM 1445 N N . PHE A 1 181 ? -1.038 3.387 -19.554 1.00 63.31 181 PHE A N 1
ATOM 1446 C CA . PHE A 1 181 ? -1.893 4.564 -19.704 1.00 63.31 181 PHE A CA 1
ATOM 1447 C C . PHE A 1 181 ? -1.038 5.736 -20.214 1.00 63.31 181 PHE A C 1
ATOM 1449 O O . PHE A 1 181 ? -0.522 6.529 -19.419 1.00 63.31 181 PHE A O 1
ATOM 1456 N N . THR A 1 182 ? -0.819 5.795 -21.529 1.00 50.53 182 THR A N 1
ATOM 1457 C CA . THR A 1 182 ? -0.284 6.973 -22.239 1.00 50.53 182 THR A CA 1
ATOM 1458 C C . THR A 1 182 ? -1.401 7.740 -22.908 1.00 50.53 182 THR A C 1
ATOM 1460 O O . THR A 1 182 ? -2.191 7.071 -23.610 1.00 50.53 182 THR A O 1
#

Foldseek 3Di:
DVVVVVVVVLVVLVVCLVVLVVVLVVVLLVLLCVLARPVQSVVLVVLVVLLVVLLCVLLPPLQVVLLVVCVVPVPCSLVSLVVSLVVSVVVSVVVLVVDDPLSSLLSVLSNLLSSLVNVCSNVVVSVLLSVLLVVLSVQLSVVCVVCVHPDHSSNSSNSSSVSSNSSNVSSCVVVVVSNPND